Protein AF-A0A9D4S809-F1 (afdb_monomer_lite)

Structure (mmCIF, N/CA/C/O backbone):
data_AF-A0A9D4S809-F1
#
_entry.id   AF-A0A9D4S809-F1
#
loop_
_atom_site.group_PDB
_atom_site.id
_atom_site.type_symbol
_atom_site.label_atom_id
_atom_site.label_alt_id
_atom_site.label_comp_id
_atom_site.label_asym_id
_atom_site.label_entity_id
_atom_site.label_seq_id
_atom_site.pdbx_PDB_ins_code
_atom_site.Cartn_x
_atom_site.Cartn_y
_atom_site.Cartn_z
_atom_site.occupancy
_atom_site.B_iso_or_equiv
_atom_site.auth_seq_id
_atom_site.auth_comp_id
_atom_site.auth_asym_id
_atom_site.auth_atom_id
_atom_site.pdbx_PDB_model_num
ATOM 1 N N . MET A 1 1 ? 22.890 14.363 -14.675 1.00 34.53 1 MET A N 1
ATOM 2 C CA . MET A 1 1 ? 22.316 13.119 -14.117 1.00 34.53 1 MET A CA 1
ATOM 3 C C . MET A 1 1 ? 21.952 13.373 -12.663 1.00 34.53 1 MET A C 1
ATOM 5 O O . MET A 1 1 ? 22.853 13.463 -11.842 1.00 34.53 1 MET A O 1
ATOM 9 N N . HIS A 1 2 ? 20.671 13.573 -12.349 1.00 37.75 2 HIS A N 1
ATOM 10 C CA . HIS A 1 2 ? 20.229 13.688 -10.957 1.00 37.75 2 HIS A CA 1
ATOM 11 C C . HIS A 1 2 ? 19.972 12.282 -10.416 1.00 37.75 2 HIS A C 1
ATOM 13 O O . HIS A 1 2 ? 19.008 11.623 -10.797 1.00 37.75 2 HIS A O 1
ATOM 19 N N . VAL A 1 3 ? 20.896 11.803 -9.585 1.00 40.56 3 VAL A N 1
ATOM 20 C CA . VAL A 1 3 ? 20.766 10.537 -8.866 1.00 40.56 3 VAL A CA 1
ATOM 21 C C . VAL A 1 3 ? 19.906 10.807 -7.637 1.00 40.56 3 VAL A C 1
ATOM 23 O O . VAL A 1 3 ? 20.344 11.477 -6.705 1.00 40.56 3 VAL A O 1
ATOM 26 N N . TRP A 1 4 ? 18.684 10.283 -7.633 1.00 38.38 4 TRP A N 1
ATOM 27 C CA . TRP A 1 4 ? 17.834 10.201 -6.447 1.00 38.38 4 TRP A CA 1
ATOM 28 C C . TRP A 1 4 ? 18.458 9.177 -5.488 1.00 38.38 4 TRP A C 1
ATOM 30 O O . TRP A 1 4 ? 18.081 8.009 -5.493 1.00 38.38 4 TRP A O 1
ATOM 40 N N . LYS A 1 5 ? 19.511 9.560 -4.754 1.00 41.00 5 LYS A N 1
ATOM 41 C CA . LYS A 1 5 ? 20.231 8.643 -3.850 1.00 41.00 5 LYS A CA 1
ATOM 42 C C . LYS A 1 5 ? 19.752 8.708 -2.397 1.00 41.00 5 LYS A C 1
ATOM 44 O O . LYS A 1 5 ? 19.940 7.735 -1.681 1.00 41.00 5 LYS A O 1
ATOM 49 N N . ASP A 1 6 ? 19.068 9.786 -2.014 1.00 43.69 6 ASP A N 1
ATOM 50 C CA . ASP A 1 6 ? 18.723 10.071 -0.612 1.00 43.69 6 ASP A CA 1
ATOM 51 C C . ASP A 1 6 ? 17.302 10.612 -0.405 1.00 43.69 6 ASP A C 1
ATOM 53 O O . ASP A 1 6 ? 16.944 11.048 0.690 1.00 43.69 6 ASP A O 1
ATOM 57 N N . SER A 1 7 ? 16.450 10.592 -1.433 1.00 45.03 7 SER A N 1
ATOM 58 C CA . SER A 1 7 ? 15.057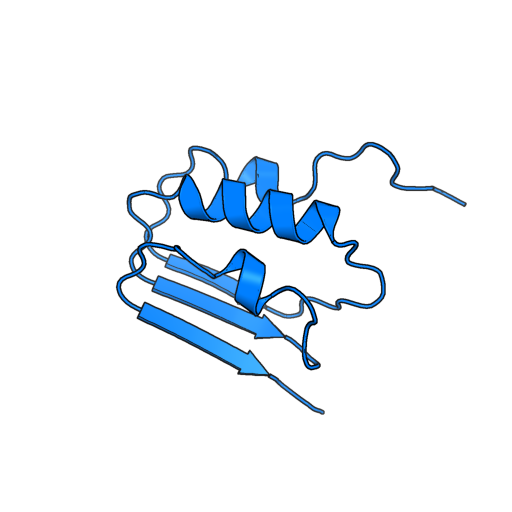 10.970 -1.215 1.00 45.03 7 SER A CA 1
ATOM 59 C C . SER A 1 7 ? 14.396 9.891 -0.359 1.00 45.03 7 SER A C 1
ATOM 61 O O . SER A 1 7 ? 14.396 8.729 -0.775 1.00 45.03 7 SER A O 1
ATOM 63 N N . PRO A 1 8 ? 13.836 10.231 0.821 1.00 52.41 8 PRO A N 1
ATOM 64 C CA . PRO A 1 8 ? 12.982 9.297 1.531 1.00 52.41 8 PRO A CA 1
ATOM 65 C C . PRO A 1 8 ? 11.941 8.823 0.526 1.00 52.41 8 PRO A C 1
ATOM 67 O O . PRO A 1 8 ? 11.272 9.655 -0.089 1.00 52.41 8 PRO A O 1
ATOM 70 N N . GLY A 1 9 ? 11.892 7.510 0.281 1.00 59.94 9 GLY A N 1
ATOM 71 C CA . GLY A 1 9 ? 11.005 6.950 -0.732 1.00 59.94 9 GLY A CA 1
ATOM 72 C C . GLY A 1 9 ? 9.591 7.519 -0.567 1.00 59.94 9 GLY A C 1
ATOM 73 O O . GLY A 1 9 ? 9.202 7.838 0.563 1.00 59.94 9 GLY A O 1
ATOM 74 N N . PRO A 1 10 ? 8.816 7.654 -1.658 1.00 65.88 10 PRO A N 1
ATOM 75 C CA . PRO A 1 10 ? 7.524 8.359 -1.666 1.00 65.88 10 PRO A CA 1
ATOM 76 C C . PRO A 1 10 ? 6.546 7.868 -0.584 1.00 65.88 10 PRO A C 1
ATOM 78 O O . PRO A 1 10 ? 5.640 8.583 -0.171 1.00 65.88 10 PRO A O 1
ATOM 81 N N . TRP A 1 11 ? 6.777 6.665 -0.069 1.00 73.62 11 TRP A N 1
ATOM 82 C CA . TRP A 1 11 ? 6.009 5.998 0.969 1.00 73.62 11 TRP A CA 1
ATOM 83 C C . TRP A 1 11 ? 6.175 6.590 2.367 1.00 73.62 11 TRP A C 1
ATOM 85 O O . TRP A 1 11 ? 5.228 6.519 3.143 1.00 73.62 1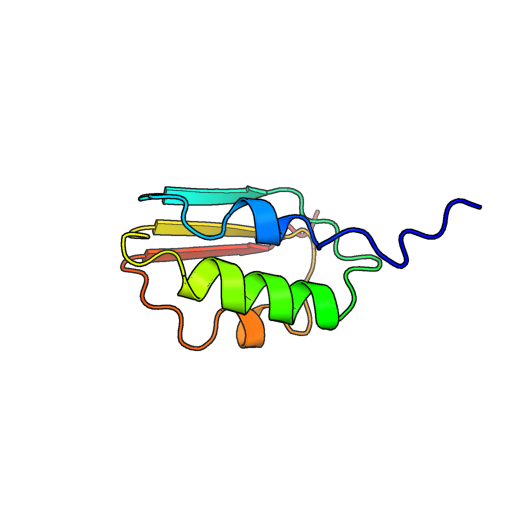1 TRP A O 1
ATOM 95 N N . LYS A 1 12 ? 7.295 7.259 2.692 1.00 69.19 12 LYS A N 1
ATOM 96 C CA . LYS A 1 12 ? 7.442 7.892 4.018 1.00 69.19 12 LYS A CA 1
ATOM 97 C C . LYS A 1 12 ? 6.353 8.930 4.288 1.00 69.19 12 LYS A C 1
ATOM 99 O O . LYS A 1 12 ? 5.977 9.098 5.441 1.00 69.19 12 LYS A O 1
ATOM 104 N N . ALA A 1 13 ? 5.830 9.579 3.246 1.00 68.62 13 ALA A N 1
ATOM 105 C CA . ALA A 1 13 ? 4.722 10.523 3.366 1.00 68.62 13 ALA A CA 1
ATOM 106 C C . ALA A 1 13 ? 3.409 9.861 3.817 1.00 68.62 13 ALA A C 1
ATOM 108 O O . ALA A 1 13 ? 2.532 10.547 4.325 1.00 68.62 13 ALA A O 1
ATOM 109 N N . LEU A 1 14 ? 3.277 8.541 3.653 1.00 68.69 14 LEU A N 1
ATOM 110 C CA . LEU A 1 14 ? 2.114 7.783 4.105 1.00 68.69 14 LEU A CA 1
ATOM 111 C C . LEU A 1 14 ? 2.195 7.414 5.592 1.00 68.69 14 LEU A C 1
ATOM 113 O O . LEU A 1 14 ? 1.172 7.080 6.186 1.00 68.69 14 LEU A O 1
ATOM 117 N N . ARG A 1 15 ? 3.380 7.477 6.220 1.00 72.75 15 ARG A N 1
ATOM 118 C CA . ARG A 1 15 ? 3.527 7.103 7.633 1.00 72.75 15 ARG A CA 1
ATOM 119 C C . ARG A 1 15 ? 2.731 8.041 8.531 1.00 72.75 15 ARG A C 1
ATOM 121 O O . ARG A 1 15 ? 2.900 9.255 8.481 1.00 72.75 15 ARG A O 1
ATOM 128 N N . GLY A 1 16 ? 1.905 7.455 9.395 1.00 70.06 16 GLY A N 1
ATOM 129 C CA . GLY A 1 16 ? 1.079 8.201 10.346 1.00 70.06 16 GLY A CA 1
ATOM 130 C C . GLY A 1 16 ? -0.143 8.881 9.725 1.00 70.06 16 GLY A C 1
ATOM 131 O O . GLY A 1 16 ? -0.863 9.578 10.438 1.00 70.06 16 GLY A O 1
ATOM 132 N N . LEU A 1 17 ? -0.406 8.678 8.429 1.00 75.69 17 LEU A N 1
ATOM 133 C CA . LEU A 1 17 ? -1.670 9.092 7.837 1.00 75.69 17 LEU A CA 1
ATOM 134 C C . LEU A 1 17 ? -2.778 8.123 8.248 1.00 75.69 17 LEU A C 1
ATOM 136 O O . LEU A 1 17 ? -2.602 6.906 8.232 1.00 75.69 17 LEU A O 1
ATOM 140 N N . ASN A 1 18 ? -3.942 8.672 8.584 1.00 78.25 18 ASN A N 1
ATOM 141 C CA . ASN A 1 18 ? -5.122 7.870 8.861 1.00 78.25 18 ASN A CA 1
ATOM 142 C C . ASN A 1 18 ? -5.901 7.614 7.563 1.00 78.25 18 ASN A C 1
ATOM 144 O O . ASN A 1 18 ? -6.795 8.380 7.208 1.00 78.25 18 ASN A O 1
ATOM 148 N N . ILE A 1 19 ? -5.488 6.594 6.809 1.00 76.94 19 ILE A N 1
ATOM 149 C CA . ILE A 1 19 ? -6.035 6.275 5.484 1.00 76.94 19 ILE A CA 1
ATOM 150 C C . ILE A 1 19 ? -6.909 5.026 5.584 1.00 76.94 19 ILE A C 1
ATOM 152 O O . ILE A 1 19 ? -6.414 3.963 5.944 1.00 76.94 19 ILE A O 1
ATOM 156 N N . GLU A 1 20 ? -8.181 5.133 5.198 1.00 81.50 20 GLU A N 1
ATOM 157 C CA . GLU A 1 20 ? -9.103 3.987 5.126 1.00 81.5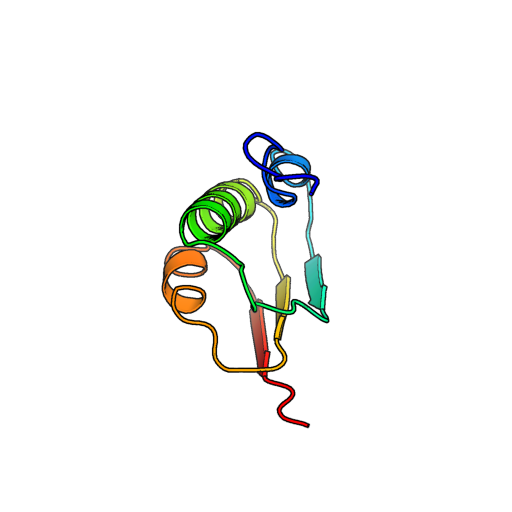0 20 GLU A CA 1
ATOM 158 C C . GLU A 1 20 ? -9.012 3.229 3.792 1.00 81.50 20 GLU A C 1
ATOM 160 O O . GLU A 1 20 ? -9.247 2.019 3.733 1.00 81.50 20 GLU A O 1
ATOM 165 N N . SER A 1 21 ? -8.663 3.937 2.714 1.00 82.75 21 SER A N 1
ATOM 166 C CA . SER A 1 21 ? -8.517 3.380 1.370 1.00 82.75 21 SER A CA 1
ATOM 167 C C . SER A 1 21 ? -7.333 4.006 0.638 1.00 82.75 21 SER A C 1
ATOM 169 O O . SER A 1 21 ? -7.260 5.229 0.505 1.00 82.75 21 SER A O 1
ATOM 171 N N . LEU A 1 22 ? -6.411 3.173 0.154 1.00 80.44 22 LEU A N 1
ATOM 172 C CA . LEU A 1 22 ? -5.249 3.596 -0.625 1.00 80.44 22 LEU A CA 1
ATOM 173 C C . LEU A 1 22 ? -5.296 2.951 -2.009 1.00 80.44 22 LEU A C 1
ATOM 175 O O . LEU A 1 22 ? -5.359 1.729 -2.127 1.00 80.44 22 LEU A O 1
ATOM 179 N N . SER A 1 23 ? -5.226 3.777 -3.054 1.00 80.81 23 SER A N 1
ATOM 180 C CA . SER A 1 23 ? -5.110 3.318 -4.438 1.00 80.81 23 SER A CA 1
ATOM 181 C C . SER A 1 23 ? -3.784 3.773 -5.032 1.00 80.81 23 SER A C 1
ATOM 183 O O . SER A 1 23 ? -3.535 4.969 -5.177 1.00 80.81 23 SER A O 1
ATOM 185 N N . LEU A 1 24 ? -2.929 2.815 -5.374 1.00 76.69 24 LEU A N 1
ATOM 186 C CA . LEU A 1 24 ? -1.671 3.040 -6.071 1.00 76.69 24 LEU A CA 1
ATOM 187 C C . LEU A 1 24 ? -1.869 2.620 -7.521 1.00 76.69 24 LEU A C 1
ATOM 189 O O . LEU A 1 24 ? -2.167 1.464 -7.789 1.00 76.69 24 LEU A O 1
ATOM 193 N N . SER A 1 25 ? -1.758 3.546 -8.468 1.00 72.12 25 SER A N 1
ATOM 194 C CA . SER A 1 25 ? -1.954 3.258 -9.893 1.00 72.12 25 SER A CA 1
ATOM 195 C C . SER A 1 25 ? -0.815 3.811 -10.725 1.00 72.12 25 SER A C 1
ATOM 197 O O . SER A 1 25 ? -0.266 4.864 -10.415 1.00 72.12 25 SER A O 1
ATOM 199 N N . GLY A 1 26 ? -0.487 3.111 -11.813 1.00 62.44 26 GLY A N 1
ATOM 200 C CA . GLY A 1 26 ? 0.546 3.569 -12.739 1.00 62.44 26 GLY A CA 1
ATOM 201 C C . GLY A 1 26 ? 1.944 3.524 -12.128 1.00 62.44 26 GLY A C 1
ATOM 202 O O . GLY A 1 26 ? 2.796 4.318 -12.513 1.00 62.44 26 GLY A O 1
ATOM 203 N N . MET A 1 27 ? 2.183 2.611 -11.182 1.00 64.19 27 MET A N 1
ATOM 204 C CA . MET A 1 27 ? 3.530 2.326 -10.700 1.00 64.19 27 MET A CA 1
ATOM 205 C C . MET A 1 27 ? 4.317 1.671 -11.842 1.00 64.19 27 MET A C 1
ATOM 207 O O . MET A 1 27 ? 4.088 0.510 -12.174 1.00 64.19 27 MET A O 1
ATOM 211 N N . TRP A 1 28 ? 5.204 2.441 -12.476 1.00 56.47 28 TRP A N 1
ATOM 212 C CA . TRP A 1 28 ? 6.245 1.906 -13.352 1.00 56.47 28 TRP A CA 1
ATOM 213 C C . TRP A 1 28 ? 7.393 1.448 -12.453 1.00 56.47 28 TRP A C 1
ATOM 215 O O . TRP A 1 28 ? 7.955 2.256 -11.710 1.00 56.47 28 TRP A O 1
ATOM 225 N N . ILE A 1 29 ? 7.687 0.148 -12.468 1.00 55.22 29 ILE A N 1
ATOM 226 C CA . ILE A 1 29 ? 8.703 -0.469 -11.603 1.00 55.22 29 ILE A CA 1
ATOM 227 C C . ILE A 1 29 ? 10.062 -0.586 -12.311 1.00 55.22 29 ILE A C 1
ATOM 229 O O . ILE A 1 29 ? 11.013 -1.101 -11.731 1.00 55.22 29 ILE A O 1
ATOM 233 N N . GLU A 1 30 ? 10.229 -0.050 -13.522 1.00 49.31 30 GLU A N 1
ATOM 234 C CA . GLU A 1 30 ? 11.568 0.100 -14.097 1.00 49.31 30 GLU A CA 1
ATOM 235 C C . GLU A 1 30 ? 12.427 0.992 -13.177 1.00 49.31 30 GLU A C 1
ATOM 237 O O . GLU A 1 30 ? 12.343 2.219 -13.184 1.00 49.31 30 GLU A O 1
ATOM 242 N N . GLY A 1 31 ? 13.221 0.357 -12.310 1.00 54.41 31 GLY A N 1
ATOM 243 C CA . GLY A 1 31 ? 14.068 1.014 -11.317 1.00 54.41 31 GLY A CA 1
ATOM 244 C C . GLY A 1 31 ? 13.498 1.153 -9.898 1.00 54.41 31 GLY A C 1
ATOM 245 O O . GLY A 1 31 ? 14.164 1.785 -9.071 1.00 54.41 31 GLY A O 1
ATOM 246 N N . MET A 1 32 ? 12.340 0.567 -9.549 1.00 60.25 32 MET A N 1
ATOM 247 C CA . MET A 1 32 ? 11.910 0.539 -8.140 1.00 60.25 32 MET A CA 1
ATOM 248 C C . MET A 1 32 ? 12.783 -0.466 -7.374 1.00 60.25 32 MET A C 1
ATOM 250 O O . MET A 1 32 ? 12.571 -1.673 -7.398 1.00 60.25 32 MET A O 1
ATOM 254 N N . ARG A 1 33 ? 13.847 0.045 -6.750 1.00 61.28 33 ARG A N 1
ATOM 255 C CA . ARG A 1 33 ? 14.812 -0.755 -5.983 1.00 61.28 33 ARG A CA 1
ATOM 256 C C . ARG A 1 33 ? 14.118 -1.428 -4.796 1.00 61.28 33 ARG A C 1
ATOM 258 O O . ARG A 1 33 ? 13.234 -0.823 -4.197 1.00 61.28 33 ARG A O 1
ATOM 265 N N . LEU A 1 34 ? 14.586 -2.614 -4.400 1.00 60.38 34 LEU A N 1
ATOM 266 C CA . LEU A 1 34 ? 14.089 -3.371 -3.235 1.00 60.38 34 LEU A CA 1
ATOM 267 C C . LEU A 1 34 ? 13.891 -2.496 -1.981 1.00 60.38 34 LEU A C 1
ATOM 269 O O . LEU A 1 34 ? 12.849 -2.571 -1.341 1.00 60.38 34 LEU A O 1
ATOM 273 N N . ASN A 1 35 ? 14.808 -1.560 -1.714 1.00 61.56 35 ASN A N 1
ATOM 274 C CA . ASN A 1 35 ? 14.727 -0.631 -0.577 1.00 61.56 35 ASN A CA 1
ATOM 275 C C . ASN A 1 35 ? 13.454 0.250 -0.583 1.00 61.56 35 ASN A C 1
ATOM 277 O O . ASN A 1 35 ? 12.986 0.697 0.465 1.00 61.56 35 ASN A O 1
ATOM 281 N N . HIS A 1 36 ? 12.887 0.538 -1.761 1.00 69.19 36 HIS A N 1
ATOM 282 C CA . HIS A 1 36 ? 11.625 1.273 -1.884 1.00 69.19 36 HIS A CA 1
ATOM 283 C C . HIS A 1 36 ? 10.430 0.378 -1.551 1.00 69.19 36 HIS A C 1
ATOM 285 O O . HIS A 1 36 ? 9.418 0.890 -1.082 1.00 69.19 36 HIS A O 1
ATOM 291 N N . MET A 1 37 ? 10.543 -0.934 -1.770 1.00 72.69 37 MET A N 1
ATOM 292 C CA . MET A 1 37 ? 9.510 -1.906 -1.413 1.00 72.69 37 MET A CA 1
ATOM 293 C C . MET A 1 37 ? 9.491 -2.174 0.092 1.00 72.69 37 MET A C 1
ATOM 295 O O . MET A 1 37 ? 8.417 -2.198 0.678 1.00 72.69 37 MET A O 1
ATOM 299 N N . GLU A 1 38 ? 10.656 -2.249 0.741 1.00 73.81 38 GLU A N 1
ATOM 300 C CA . GLU A 1 38 ? 10.739 -2.290 2.211 1.00 73.81 38 GLU A CA 1
ATOM 301 C C . GLU A 1 38 ? 10.148 -1.017 2.839 1.00 73.81 38 GLU A C 1
ATOM 303 O O . GLU A 1 38 ? 9.340 -1.066 3.766 1.00 73.81 38 GLU A O 1
ATOM 308 N N . SER A 1 39 ? 10.462 0.152 2.268 1.00 77.38 39 SER A N 1
ATOM 309 C CA . SER A 1 39 ? 9.859 1.412 2.722 1.00 77.38 39 SER A CA 1
ATOM 310 C C . SER A 1 39 ? 8.338 1.436 2.511 1.00 77.38 39 SER A C 1
ATOM 312 O O . SER A 1 39 ? 7.613 2.029 3.314 1.00 77.38 39 SER A O 1
ATOM 314 N N . LEU A 1 40 ? 7.840 0.812 1.436 1.00 77.88 40 LEU A N 1
ATOM 315 C CA . LEU A 1 40 ? 6.409 0.651 1.181 1.00 77.88 40 LEU A CA 1
ATOM 316 C C . LEU A 1 40 ? 5.775 -0.248 2.243 1.00 77.88 40 LEU A C 1
ATOM 318 O O . LEU A 1 40 ? 4.785 0.164 2.840 1.00 77.88 40 LEU A O 1
ATOM 322 N N . SER A 1 41 ? 6.353 -1.417 2.527 1.00 77.94 41 SER A N 1
ATOM 323 C CA . SER A 1 41 ? 5.813 -2.348 3.521 1.00 77.94 41 SER A CA 1
ATOM 324 C C . SER A 1 41 ? 5.757 -1.735 4.914 1.00 77.94 41 SER A C 1
ATOM 326 O O . SER A 1 41 ? 4.736 -1.841 5.588 1.00 77.94 41 SER A O 1
ATOM 328 N N . GLU A 1 42 ? 6.805 -1.018 5.330 1.00 80.62 42 GLU A N 1
ATOM 329 C CA . GLU A 1 42 ? 6.806 -0.299 6.609 1.00 80.62 42 GLU A CA 1
ATOM 330 C C . GLU A 1 42 ? 5.716 0.775 6.662 1.00 80.62 42 GLU A C 1
ATOM 332 O O . GLU A 1 42 ? 5.030 0.939 7.674 1.00 80.62 42 GLU A O 1
ATOM 337 N N . SER A 1 43 ? 5.547 1.517 5.566 1.00 79.75 43 SER A N 1
ATOM 338 C CA . SER A 1 43 ? 4.568 2.599 5.507 1.00 79.75 43 SER A CA 1
ATOM 339 C C . SER A 1 43 ? 3.146 2.053 5.521 1.00 79.75 43 SER A C 1
ATOM 341 O O . SER A 1 43 ? 2.330 2.535 6.299 1.00 79.75 43 SER A O 1
ATOM 343 N N . LEU A 1 44 ? 2.869 1.005 4.744 1.00 78.62 44 LEU A N 1
ATOM 344 C CA . LEU A 1 44 ? 1.578 0.323 4.726 1.00 78.62 44 LEU A CA 1
ATOM 345 C C . LEU A 1 44 ? 1.268 -0.353 6.069 1.00 78.62 44 LEU A C 1
ATOM 347 O O . LEU A 1 44 ? 0.142 -0.259 6.543 1.00 78.62 44 LEU A O 1
ATOM 351 N N . SER A 1 45 ? 2.261 -0.956 6.727 1.00 79.69 45 SER A N 1
ATOM 352 C CA . SER A 1 45 ? 2.104 -1.554 8.062 1.00 79.69 45 SER A CA 1
ATOM 353 C C . SER A 1 45 ? 1.766 -0.509 9.135 1.00 79.69 45 SER A C 1
ATOM 355 O O . SER A 1 45 ? 1.054 -0.795 10.096 1.00 79.69 45 SER A O 1
ATOM 357 N N . SER A 1 46 ? 2.203 0.743 8.948 1.00 81.25 46 SER A N 1
ATOM 358 C CA . SER A 1 46 ? 1.831 1.847 9.841 1.00 81.25 46 SER A CA 1
ATOM 359 C C . SER A 1 46 ? 0.384 2.334 9.674 1.00 81.25 46 SER A C 1
ATOM 361 O O . SER A 1 46 ? -0.119 3.040 10.549 1.00 81.25 46 SER A O 1
ATOM 363 N N . LEU A 1 47 ? -0.300 1.958 8.586 1.00 79.69 47 LEU A N 1
ATOM 364 C CA . LEU A 1 47 ? -1.684 2.346 8.314 1.00 79.69 47 LEU A CA 1
ATOM 365 C C . LEU A 1 47 ? -2.655 1.398 9.033 1.00 79.69 47 LEU A C 1
ATOM 367 O O . LEU A 1 47 ? -3.271 0.521 8.432 1.00 79.69 47 LEU A O 1
ATOM 371 N N . THR A 1 48 ? -2.812 1.586 10.341 1.00 77.19 48 THR A N 1
ATOM 372 C CA . THR A 1 48 ? -3.625 0.707 11.205 1.00 77.19 48 THR A CA 1
ATOM 373 C C . THR A 1 48 ? -5.126 0.710 10.896 1.00 77.19 48 THR A C 1
ATOM 375 O O . THR A 1 48 ? -5.834 -0.198 11.329 1.00 77.19 48 THR A O 1
ATOM 378 N N . GLN A 1 49 ? -5.623 1.707 10.155 1.00 82.25 49 GLN A N 1
ATOM 379 C CA . GLN A 1 49 ? -7.029 1.815 9.741 1.00 82.25 49 GLN A CA 1
ATOM 380 C C . GLN A 1 49 ? -7.260 1.485 8.262 1.00 82.25 49 GLN A C 1
ATOM 382 O O . GLN A 1 49 ? -8.383 1.634 7.777 1.00 82.25 49 GLN A O 1
ATOM 387 N N . LEU A 1 50 ? -6.234 1.024 7.538 1.00 81.81 50 LEU A N 1
ATOM 388 C CA . LEU A 1 50 ? -6.363 0.734 6.115 1.00 81.81 50 LEU A CA 1
ATOM 389 C C . LEU A 1 50 ? -7.304 -0.452 5.891 1.00 81.81 50 LEU A C 1
ATOM 391 O O . LEU A 1 50 ? -6.945 -1.614 6.055 1.00 81.81 50 LEU A O 1
ATOM 395 N N . GLY A 1 51 ? -8.538 -0.152 5.497 1.00 83.38 51 GLY A N 1
ATOM 396 C CA . GLY A 1 51 ? -9.530 -1.156 5.152 1.00 83.38 51 GLY A CA 1
ATOM 397 C C . GLY A 1 51 ? -9.277 -1.724 3.763 1.00 83.38 51 GLY A C 1
ATOM 398 O O . GLY A 1 51 ? -9.305 -2.939 3.586 1.00 83.38 51 GLY A O 1
ATOM 399 N N . THR A 1 52 ? -9.013 -0.854 2.787 1.00 86.25 52 THR A N 1
ATOM 400 C CA . THR A 1 52 ? -8.869 -1.248 1.381 1.00 86.25 52 THR A CA 1
ATOM 401 C C . THR A 1 52 ? -7.538 -0.787 0.804 1.00 86.25 52 THR A C 1
ATOM 403 O O . THR A 1 52 ? -7.206 0.395 0.849 1.00 86.25 52 THR A O 1
ATOM 406 N N . LEU A 1 53 ? -6.798 -1.711 0.200 1.00 84.00 53 LEU A N 1
ATOM 407 C CA . LEU A 1 53 ? -5.599 -1.422 -0.574 1.00 84.00 53 LEU A CA 1
ATOM 408 C C . LEU A 1 53 ? -5.810 -1.887 -2.012 1.00 84.00 53 LEU A C 1
ATOM 410 O O . LEU A 1 53 ? -6.033 -3.068 -2.258 1.00 84.00 53 LEU A O 1
ATOM 414 N N . SER A 1 54 ? -5.739 -0.960 -2.961 1.00 84.62 54 SER A N 1
ATOM 415 C CA . SER A 1 54 ? -5.791 -1.253 -4.390 1.00 84.62 54 SER A CA 1
ATOM 416 C C . SER A 1 54 ? -4.465 -0.880 -5.031 1.00 84.62 54 SER A C 1
ATOM 418 O O . SER A 1 54 ? -4.013 0.255 -4.917 1.00 84.62 54 SER A O 1
ATOM 420 N N . ILE A 1 55 ? -3.840 -1.817 -5.728 1.00 81.31 55 ILE A N 1
ATOM 421 C CA . ILE A 1 55 ? -2.560 -1.617 -6.393 1.00 81.31 55 ILE A CA 1
ATOM 422 C C . ILE A 1 55 ? -2.718 -2.028 -7.847 1.00 81.31 55 ILE A C 1
ATOM 424 O O . ILE A 1 55 ? -3.049 -3.170 -8.147 1.00 81.31 55 ILE A O 1
ATOM 428 N N . ARG A 1 56 ? -2.474 -1.083 -8.749 1.00 81.94 56 ARG A N 1
ATOM 429 C CA . ARG A 1 56 ? -2.452 -1.297 -10.187 1.00 81.94 56 ARG A CA 1
ATOM 430 C C . ARG A 1 56 ? -1.039 -1.104 -10.720 1.00 81.94 56 ARG A C 1
ATOM 432 O O . ARG A 1 56 ? -0.518 0.018 -10.738 1.00 81.94 56 ARG A O 1
ATOM 439 N N . VAL A 1 57 ? -0.450 -2.198 -11.184 1.00 75.31 57 VAL A N 1
ATOM 440 C CA . VAL A 1 57 ? 0.900 -2.264 -11.762 1.00 75.31 57 VAL A CA 1
ATOM 441 C C . VAL A 1 57 ? 0.809 -2.624 -13.237 1.00 75.31 57 VAL A C 1
ATOM 443 O O . VAL A 1 57 ? -0.178 -3.201 -13.676 1.00 75.31 57 VAL A O 1
ATOM 446 N N . LYS A 1 58 ? 1.803 -2.233 -14.033 1.00 73.25 58 LYS A N 1
ATOM 447 C CA . LYS A 1 58 ? 1.801 -2.517 -15.479 1.00 73.25 58 LYS A CA 1
ATOM 448 C C . LYS A 1 58 ? 2.365 -3.892 -15.832 1.00 73.25 58 LYS A C 1
ATOM 450 O O . LYS A 1 58 ? 1.977 -4.478 -16.833 1.00 73.25 58 LYS A O 1
ATOM 455 N N . GLU A 1 59 ? 3.250 -4.406 -14.994 1.00 72.81 59 GLU A N 1
ATOM 456 C CA . GLU A 1 59 ? 3.950 -5.676 -15.169 1.00 72.81 59 GLU A CA 1
ATOM 457 C C . GLU A 1 59 ? 4.066 -6.388 -13.819 1.00 72.81 59 GLU A C 1
ATOM 459 O O . GLU A 1 59 ? 3.777 -5.784 -12.781 1.00 72.81 59 GLU A O 1
ATOM 464 N N . ASP A 1 60 ? 4.441 -7.670 -13.832 1.00 73.25 60 ASP A N 1
ATOM 465 C CA . ASP A 1 60 ? 4.709 -8.403 -12.593 1.00 73.25 60 ASP A CA 1
ATOM 466 C C . ASP A 1 60 ? 5.869 -7.756 -11.836 1.00 73.25 60 ASP A C 1
ATOM 468 O O . ASP A 1 60 ? 6.882 -7.366 -12.418 1.00 73.25 60 ASP A O 1
ATOM 472 N N . VAL A 1 61 ? 5.693 -7.617 -10.525 1.00 72.31 61 VAL A N 1
ATOM 473 C CA . VAL A 1 61 ? 6.597 -6.827 -9.701 1.00 72.31 61 VAL A CA 1
ATOM 474 C C . VAL A 1 61 ? 7.315 -7.721 -8.697 1.00 72.31 61 VAL A C 1
ATOM 476 O O . VAL A 1 61 ? 6.735 -8.068 -7.657 1.00 72.31 61 VAL A O 1
ATOM 479 N N . PRO A 1 62 ? 8.596 -8.047 -8.934 1.00 70.44 62 PRO A N 1
ATOM 480 C CA . PRO A 1 62 ? 9.372 -8.818 -7.980 1.00 70.44 62 PRO A CA 1
ATOM 481 C C . PRO A 1 62 ? 9.534 -8.028 -6.676 1.00 70.44 62 PRO A C 1
ATOM 483 O O . PRO A 1 62 ? 10.021 -6.901 -6.672 1.00 70.44 62 PRO A O 1
ATOM 486 N N . GLY A 1 63 ? 9.109 -8.627 -5.561 1.00 73.56 63 GLY A N 1
ATOM 487 C CA . GLY A 1 63 ? 9.138 -8.012 -4.229 1.00 73.56 63 GLY A CA 1
ATOM 488 C C . GLY A 1 63 ? 7.849 -7.295 -3.815 1.00 73.56 63 GLY A C 1
ATOM 489 O O . GLY A 1 63 ? 7.704 -6.974 -2.638 1.00 73.56 63 GLY A O 1
ATOM 490 N N . LEU A 1 64 ? 6.873 -7.104 -4.717 1.00 76.50 64 LEU A N 1
ATOM 491 C CA . LEU A 1 64 ? 5.580 -6.513 -4.343 1.00 76.50 64 LEU A CA 1
ATOM 492 C C . LEU A 1 64 ? 4.825 -7.415 -3.380 1.00 76.50 64 LEU A C 1
ATOM 494 O O . LEU A 1 64 ? 4.364 -6.958 -2.343 1.00 76.50 64 LEU A O 1
ATOM 498 N N . TRP A 1 65 ? 4.754 -8.704 -3.697 1.00 78.38 65 TRP A N 1
ATOM 499 C CA . TRP A 1 65 ? 4.127 -9.690 -2.827 1.00 78.38 65 TRP A CA 1
ATOM 500 C C . TRP A 1 65 ? 4.766 -9.730 -1.438 1.00 78.38 65 TRP A C 1
ATOM 502 O O . TRP A 1 65 ? 4.040 -9.762 -0.450 1.00 78.38 65 TRP A O 1
ATOM 512 N N . GLU A 1 66 ? 6.096 -9.627 -1.351 1.00 78.06 66 GLU A N 1
ATOM 513 C CA . GLU A 1 66 ? 6.804 -9.566 -0.067 1.00 78.06 66 GLU A CA 1
ATOM 514 C C . GLU A 1 66 ? 6.519 -8.260 0.684 1.00 78.06 66 GLU A C 1
ATOM 516 O O . GLU A 1 66 ? 6.331 -8.289 1.895 1.00 78.06 66 GLU A O 1
ATOM 521 N N . ALA A 1 67 ? 6.401 -7.126 -0.012 1.00 76.56 67 ALA A N 1
ATOM 522 C CA . ALA A 1 67 ? 6.052 -5.857 0.624 1.00 76.56 67 ALA A CA 1
ATOM 523 C C . ALA A 1 67 ? 4.595 -5.801 1.118 1.00 76.56 67 ALA A C 1
ATOM 525 O O . ALA A 1 67 ? 4.272 -5.061 2.048 1.00 76.56 67 ALA A O 1
ATOM 526 N N . LEU A 1 68 ? 3.708 -6.576 0.491 1.00 78.62 68 LEU A N 1
ATOM 527 C CA . LEU A 1 68 ? 2.314 -6.727 0.906 1.00 78.62 68 LEU A CA 1
ATOM 528 C C . LEU A 1 68 ? 2.127 -7.810 1.970 1.00 78.62 68 LEU A C 1
ATOM 530 O O . LEU A 1 68 ? 1.079 -7.886 2.618 1.00 78.62 68 LEU A O 1
ATOM 534 N N . ARG A 1 69 ? 3.136 -8.657 2.161 1.00 79.75 69 ARG A N 1
ATOM 535 C CA . ARG A 1 69 ? 3.090 -9.766 3.100 1.00 79.75 69 ARG A CA 1
ATOM 536 C C . ARG A 1 69 ? 2.996 -9.236 4.529 1.00 79.75 69 ARG A C 1
ATOM 538 O O . ARG A 1 69 ? 3.832 -8.465 4.984 1.00 79.75 69 ARG A O 1
ATOM 545 N N . GLY A 1 70 ? 1.977 -9.689 5.256 1.00 75.94 70 GLY A N 1
ATOM 546 C CA . GLY A 1 70 ? 1.748 -9.279 6.645 1.00 75.94 70 GLY A CA 1
ATOM 547 C C . GLY A 1 70 ? 0.975 -7.968 6.806 1.00 75.94 70 GLY A C 1
ATOM 548 O O . GLY A 1 70 ? 0.789 -7.525 7.938 1.00 75.94 70 GLY A O 1
ATOM 549 N N . LEU A 1 71 ? 0.482 -7.366 5.718 1.00 77.56 71 LEU A N 1
ATOM 550 C CA . LEU A 1 71 ? -0.450 -6.247 5.820 1.00 77.56 71 LEU A CA 1
ATOM 551 C C . LEU A 1 71 ? -1.800 -6.695 6.369 1.00 77.56 71 LEU A C 1
ATOM 553 O O . LEU A 1 71 ? -2.398 -7.660 5.896 1.00 77.56 71 LEU A O 1
ATOM 557 N N . ASN A 1 72 ? -2.295 -5.942 7.346 1.00 76.62 72 ASN A N 1
ATOM 558 C CA . ASN A 1 72 ? -3.600 -6.162 7.950 1.00 76.62 72 ASN A CA 1
ATOM 559 C C . ASN A 1 72 ? -4.646 -5.258 7.284 1.00 76.62 72 ASN A C 1
ATOM 561 O O . ASN A 1 72 ? -5.043 -4.239 7.842 1.00 76.62 72 ASN A O 1
ATOM 565 N N . VAL A 1 73 ? -5.048 -5.624 6.065 1.00 80.25 73 VAL A N 1
ATOM 566 C CA . VAL A 1 73 ? -6.113 -4.948 5.310 1.00 80.25 73 VAL A CA 1
ATOM 567 C C . VAL A 1 73 ? -7.339 -5.847 5.204 1.00 80.25 73 VAL A C 1
ATOM 569 O O . VAL A 1 73 ? -7.222 -7.068 5.127 1.00 80.25 73 VAL A O 1
ATOM 572 N N . LYS A 1 74 ? -8.535 -5.251 5.170 1.00 83.06 74 LYS A N 1
ATOM 573 C CA . LYS A 1 74 ? -9.785 -6.006 4.972 1.00 83.06 74 LYS A CA 1
ATOM 574 C C . LYS A 1 74 ? -9.956 -6.450 3.522 1.00 83.06 74 LYS A C 1
ATOM 576 O O . LYS A 1 74 ? -10.540 -7.497 3.268 1.00 83.06 74 LYS A O 1
ATOM 581 N N . SER A 1 75 ? -9.474 -5.642 2.583 1.00 83.56 75 SER A N 1
ATOM 582 C CA . SER A 1 75 ? -9.567 -5.897 1.152 1.00 83.56 75 SER A CA 1
ATOM 583 C C . 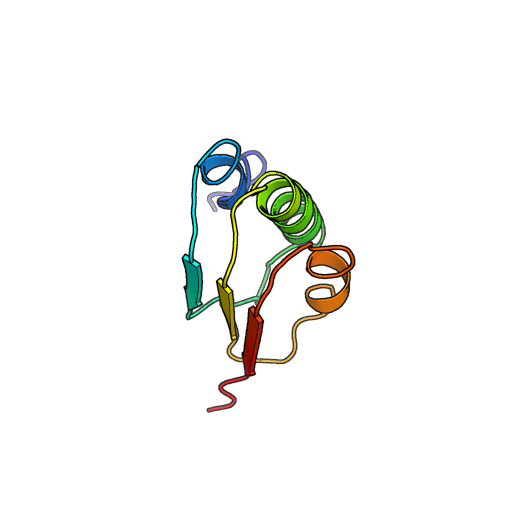SER A 1 75 ? -8.267 -5.506 0.463 1.00 83.56 75 SER A C 1
ATOM 585 O O . SER A 1 75 ? -7.809 -4.370 0.588 1.00 83.56 75 SER A O 1
ATOM 587 N N . LEU A 1 76 ? -7.702 -6.440 -0.297 1.00 82.50 76 LEU A N 1
ATOM 588 C CA . LEU A 1 76 ? -6.553 -6.221 -1.166 1.00 82.50 76 LEU A CA 1
ATOM 589 C C . LEU A 1 76 ? -6.985 -6.473 -2.612 1.00 82.50 76 LEU A C 1
ATOM 591 O O . LEU A 1 76 ? -7.473 -7.553 -2.931 1.00 82.50 76 LEU A O 1
ATOM 595 N N . SER A 1 77 ? -6.785 -5.487 -3.480 1.00 83.38 77 SER A N 1
ATOM 596 C CA . SER A 1 77 ? -7.007 -5.603 -4.919 1.00 83.38 77 SER A CA 1
ATOM 597 C C . SER A 1 77 ? -5.690 -5.365 -5.641 1.00 83.38 77 SER A C 1
ATOM 599 O O . SER A 1 77 ? -5.133 -4.274 -5.554 1.00 83.38 77 SER A O 1
ATOM 601 N N . LEU A 1 78 ? -5.197 -6.370 -6.359 1.00 79.94 78 LEU A N 1
ATOM 602 C CA . LEU A 1 78 ? -4.020 -6.250 -7.213 1.00 79.94 78 LEU A CA 1
ATOM 603 C C . LEU A 1 78 ? -4.449 -6.410 -8.671 1.00 79.94 78 LEU A C 1
ATOM 605 O O . LEU A 1 78 ? -5.003 -7.440 -9.042 1.00 79.94 78 LEU A O 1
ATOM 609 N N . ASP A 1 79 ? -4.187 -5.394 -9.484 1.00 80.81 79 ASP A N 1
ATOM 610 C CA . ASP A 1 79 ? -4.514 -5.367 -10.907 1.00 80.81 79 ASP A CA 1
ATOM 611 C C . ASP A 1 79 ? -3.223 -5.197 -11.714 1.00 80.81 79 ASP A C 1
ATOM 613 O O . ASP A 1 79 ? -2.545 -4.174 -11.613 1.00 80.81 79 ASP A O 1
ATOM 617 N N . ILE A 1 80 ? -2.850 -6.210 -12.497 1.00 74.12 80 ILE A N 1
ATOM 618 C CA . ILE A 1 80 ? -1.695 -6.133 -13.398 1.00 74.12 80 ILE A CA 1
ATOM 619 C C . ILE A 1 80 ? -2.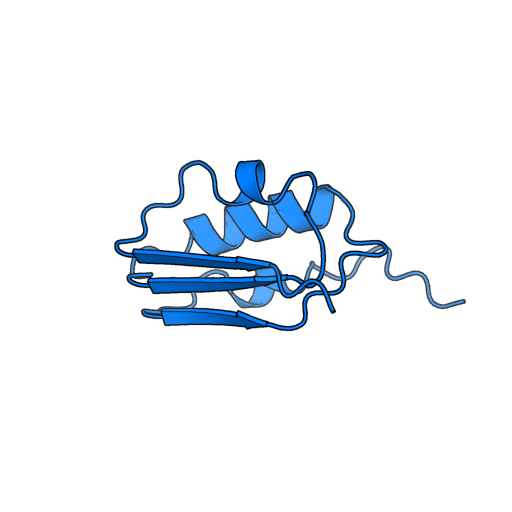225 -5.777 -14.786 1.00 74.12 80 ILE A C 1
ATOM 621 O O . ILE A 1 80 ? -2.763 -6.623 -15.499 1.00 74.12 80 ILE A O 1
ATOM 625 N N . THR A 1 81 ? -2.104 -4.511 -15.174 1.00 68.62 81 THR A N 1
ATOM 626 C CA . THR A 1 81 ? -2.541 -4.028 -16.483 1.00 68.62 81 THR A CA 1
ATOM 627 C C . THR A 1 81 ? -1.421 -4.217 -17.507 1.00 68.62 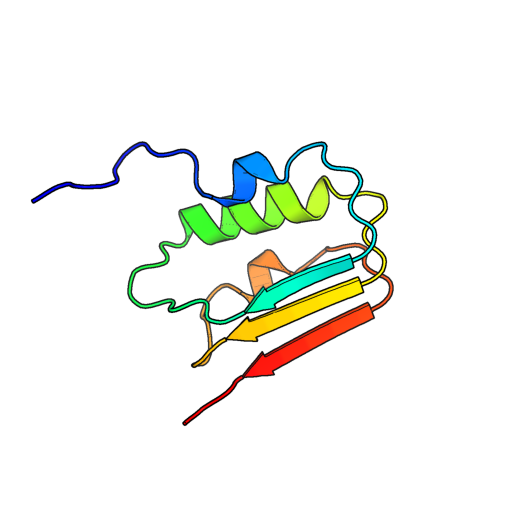81 THR A C 1
ATOM 629 O O . THR A 1 81 ? -0.697 -3.277 -17.829 1.00 68.62 81 THR A O 1
ATOM 632 N N . ASN A 1 82 ? -1.289 -5.441 -18.016 1.00 55.22 82 ASN A N 1
ATOM 633 C CA . ASN A 1 82 ? -0.390 -5.764 -19.121 1.00 55.22 82 ASN A CA 1
ATOM 634 C C . ASN A 1 82 ? -1.017 -5.207 -20.414 1.00 55.22 82 ASN A C 1
ATOM 636 O O . ASN A 1 82 ? -2.096 -5.659 -20.807 1.00 55.22 82 ASN A O 1
ATOM 640 N N . LYS A 1 83 ? -0.431 -4.167 -21.013 1.00 53.00 83 LYS A N 1
ATOM 641 C CA . LYS A 1 83 ? -0.962 -3.539 -22.232 1.00 53.00 83 LYS A CA 1
ATOM 642 C C . LYS A 1 83 ? 0.083 -3.498 -23.327 1.00 53.00 83 LYS A C 1
ATOM 644 O O . LYS A 1 83 ? 1.209 -3.060 -23.014 1.00 53.00 83 LYS A O 1
#

Radius of gyration: 12.81 Å; chains: 1; bounding box: 32×24×33 Å

Sequence (83 aa):
MHVWKDSPGPWKALRGLNIESLSLSGMWIEGMRLNHMESLSESLSSLTQLGTLSIRVKEDVPGLWEALRGLNVKSLSLDITNK

Organism: Dreissena polymorpha (NCBI:txid45954)

Foldseek 3Di:
DDDPPDDQQPLVVLAPDQDQEDAAEDDDVPPVDLVNLCSLLVSQQNNPNHAEYAYEAQDDDVSNCVSCPPRDYNYYHYHHNPD

Secondary structure (DSSP, 8-state):
-----SPPPGGGGGTT---SEEEEEEE--TT--HHHHHHHHHHHHT-TT--EEEEEESS--TTHHHHHTT---SEEEEEE---

pLDDT: mean 70.81, std 12.68, range [34.53, 86.25]